Protein AF-A0A378AIH2-F1 (afdb_monomer)

Radius of gyration: 19.8 Å; Cα contacts (8 Å, |Δi|>4): 43; chains: 1; bounding box: 46×30×56 Å

Mean predicted aligned error: 3.43 Å

InterPro domains:
  IPR004623 Potassium-transporting ATPase A chain [PF03814] (1-101)
  IPR004623 Potassium-transporting ATPase A chain [PTHR30607] (1-103)

Organism: Klebsiella pneumoniae (NCBI:txid573)

Solvent-accessible surface area (backbone atoms only — not comparable to full-atom values): 6201 Å² total; per-residue (Å²): 109,70,64,51,55,52,21,27,31,66,66,67,75,61,70,90,74,81,67,85,50,93,38,72,68,46,47,53,54,40,50,50,32,32,51,46,43,50,49,68,48,47,54,56,51,51,50,49,51,63,59,50,73,78,56,79,89,74,80,88,51,98,86,57,78,72,83,80,46,73,66,38,51,49,51,53,50,50,50,54,51,49,56,51,43,75,71,39,46,71,64,41,48,75,40,66,48,45,53,54,67,71,74,107

Sequence (104 aa):
MLYAVTSAANNNGSAFAGLGAATPFWNLLLAFCMLVGRFAVIIPVMAIAGSLVAKKIQPASPGTLATHDALFIGLLIGTVLLVGALTFIPALALGPLAEHFSLL

Nearest PDB structures (foldseek):
  7nnl-assembly1_A  TM=9.962E-01  e=1.648E-07  Escherichia coli
  5oqm-assembly1_b  TM=4.394E-01  e=3.760E+00  Saccharomyces cerevisiae S288C
  4v1o-assembly1_U  TM=4.322E-01  e=6.508E+00  Saccharomyces cerevisiae

Foldseek 3Di:
DVVLLVCLLCVPPDDPPPDPQPDPVNVVSSVVSNVCSPVVVVVVVVVVVVVVVPDDDDDDDPPDDDCPDPVNVVVVVCVVCVVVCVVCVVVCCVPVVVVVVVVD

Structure (mmCIF, N/CA/C/O backbone):
data_AF-A0A378AIH2-F1
#
_entry.id   AF-A0A378AIH2-F1
#
loop_
_atom_site.group_PDB
_atom_site.id
_atom_site.type_symbol
_atom_site.label_atom_id
_atom_site.label_alt_id
_atom_site.label_comp_id
_atom_site.label_asym_id
_atom_site.label_entity_id
_atom_site.label_seq_id
_atom_site.pdbx_PDB_ins_code
_atom_site.Cartn_x
_atom_site.Cartn_y
_atom_site.Cartn_z
_atom_site.occupancy
_atom_site.B_iso_or_equiv
_atom_site.auth_seq_id
_atom_site.auth_comp_id
_atom_site.auth_asym_id
_atom_site.auth_atom_id
_atom_site.pdbx_PDB_model_num
ATOM 1 N N . MET A 1 1 ? 12.645 2.457 -14.037 1.00 89.19 1 MET A N 1
ATOM 2 C CA . MET A 1 1 ? 11.983 1.149 -13.805 1.00 89.19 1 MET A CA 1
ATOM 3 C C . MET A 1 1 ? 11.250 1.093 -12.467 1.00 89.19 1 MET A C 1
ATOM 5 O O . MET A 1 1 ? 10.064 0.799 -12.498 1.00 89.19 1 MET A O 1
ATOM 9 N N . LEU A 1 2 ? 11.893 1.443 -11.337 1.00 95.31 2 LEU A N 1
ATOM 10 C CA . LEU A 1 2 ? 11.271 1.473 -9.996 1.00 95.31 2 LEU A CA 1
ATOM 11 C C . LEU A 1 2 ? 9.888 2.150 -9.985 1.00 95.31 2 LEU A C 1
ATOM 13 O O . LEU A 1 2 ? 8.911 1.545 -9.570 1.00 95.31 2 LEU A O 1
ATOM 17 N N . TYR A 1 3 ? 9.781 3.359 -10.541 1.00 97.19 3 TYR A N 1
ATOM 18 C CA . TYR A 1 3 ? 8.510 4.089 -10.587 1.00 97.19 3 TYR A CA 1
ATOM 19 C C . TYR A 1 3 ? 7.391 3.355 -11.346 1.00 97.19 3 TYR A C 1
ATOM 21 O O . TYR A 1 3 ? 6.248 3.362 -10.905 1.00 97.19 3 TYR A O 1
ATOM 29 N N . ALA A 1 4 ? 7.710 2.686 -12.462 1.00 97.62 4 ALA A N 1
ATOM 30 C CA . ALA A 1 4 ? 6.714 1.995 -13.283 1.00 97.62 4 ALA A CA 1
ATOM 31 C C . ALA A 1 4 ? 6.100 0.797 -12.542 1.00 97.62 4 ALA A C 1
ATOM 33 O O . ALA A 1 4 ? 4.879 0.661 -12.499 1.00 97.62 4 ALA A O 1
ATOM 34 N N . VAL A 1 5 ? 6.935 -0.035 -11.909 1.00 97.94 5 VAL A N 1
ATOM 35 C CA . VAL A 1 5 ? 6.454 -1.191 -11.135 1.00 97.94 5 VAL A CA 1
ATOM 36 C C . VAL A 1 5 ? 5.749 -0.762 -9.850 1.00 97.94 5 VAL A C 1
ATOM 38 O O . VAL A 1 5 ? 4.709 -1.327 -9.526 1.00 97.94 5 VAL A O 1
ATOM 41 N N . THR A 1 6 ? 6.237 0.278 -9.163 1.00 97.94 6 THR A N 1
ATOM 42 C CA . THR A 1 6 ? 5.573 0.827 -7.972 1.00 97.94 6 THR A CA 1
ATOM 43 C C . THR A 1 6 ? 4.202 1.397 -8.323 1.00 97.94 6 THR A C 1
ATOM 45 O O . THR A 1 6 ? 3.229 1.080 -7.644 1.00 97.94 6 THR A O 1
ATOM 48 N N . SER A 1 7 ? 4.096 2.190 -9.392 1.00 98.25 7 SER A N 1
ATOM 49 C CA . SER A 1 7 ? 2.822 2.757 -9.849 1.00 98.25 7 SER A CA 1
ATOM 50 C C . SER A 1 7 ? 1.820 1.668 -10.237 1.00 98.25 7 SER A C 1
ATOM 52 O O . SER A 1 7 ? 0.668 1.717 -9.804 1.00 98.25 7 SER A O 1
ATOM 54 N N . ALA A 1 8 ? 2.261 0.648 -10.980 1.00 98.44 8 ALA A N 1
ATOM 55 C CA . ALA A 1 8 ? 1.416 -0.476 -11.375 1.00 98.44 8 ALA A CA 1
ATOM 56 C C . ALA A 1 8 ? 0.947 -1.307 -10.169 1.00 98.44 8 ALA A C 1
ATOM 58 O O . ALA A 1 8 ? -0.249 -1.557 -10.031 1.00 98.44 8 ALA A O 1
ATOM 59 N N . ALA A 1 9 ? 1.859 -1.688 -9.269 1.00 98.44 9 ALA A N 1
ATOM 60 C CA . ALA A 1 9 ? 1.530 -2.467 -8.074 1.00 98.44 9 ALA A CA 1
ATOM 61 C C . ALA A 1 9 ? 0.629 -1.707 -7.085 1.00 98.44 9 ALA A C 1
ATOM 63 O O . ALA A 1 9 ? -0.158 -2.333 -6.386 1.00 98.44 9 ALA A O 1
ATOM 64 N N . ASN A 1 10 ? 0.709 -0.372 -7.047 1.00 98.38 10 ASN A N 1
ATOM 65 C CA . ASN A 1 10 ? -0.165 0.479 -6.228 1.00 98.38 10 ASN A CA 1
ATOM 66 C C . ASN A 1 10 ? -1.380 1.022 -7.001 1.00 98.38 10 ASN A C 1
ATOM 68 O O . ASN A 1 10 ? -2.091 1.888 -6.497 1.00 98.38 10 ASN A O 1
ATOM 72 N N . ASN A 1 11 ? -1.609 0.548 -8.230 1.00 98.44 11 ASN A N 1
ATOM 73 C CA . ASN A 1 11 ? -2.732 0.938 -9.083 1.00 98.44 11 ASN A CA 1
ATOM 74 C C . ASN A 1 11 ? -2.906 2.466 -9.262 1.00 98.44 11 ASN A C 1
ATOM 76 O O . ASN A 1 11 ? -4.032 2.939 -9.395 1.00 98.44 11 ASN A O 1
ATOM 80 N N . ASN A 1 12 ? -1.811 3.236 -9.282 1.00 98.31 12 ASN A N 1
ATOM 81 C CA . ASN A 1 12 ? -1.845 4.696 -9.449 1.00 98.31 12 ASN A CA 1
ATOM 82 C C . ASN A 1 12 ? -2.088 5.092 -10.917 1.00 98.31 12 ASN A C 1
ATOM 84 O O . ASN A 1 12 ? -2.972 5.890 -11.214 1.00 98.31 12 ASN A O 1
ATOM 88 N N . GLY A 1 13 ? -1.318 4.504 -11.838 1.00 96.06 13 GLY A N 1
ATOM 89 C CA . GLY A 1 13 ? -1.414 4.770 -13.278 1.00 96.06 13 GLY A CA 1
ATOM 90 C C . GLY A 1 13 ? -0.487 5.878 -13.789 1.00 96.06 13 GLY A C 1
ATOM 91 O O . GLY A 1 13 ? -0.348 6.038 -14.999 1.00 96.06 13 GLY A O 1
ATOM 92 N N . SER A 1 14 ? 0.205 6.603 -12.907 1.00 97.69 14 SER A N 1
ATOM 93 C CA . SER A 1 14 ? 1.258 7.542 -13.297 1.00 97.69 14 SER A CA 1
ATOM 94 C C . SER A 1 14 ? 2.487 6.837 -13.893 1.00 97.69 14 SER A C 1
ATOM 96 O O . SER A 1 14 ? 2.823 5.708 -13.523 1.00 97.69 14 SER A O 1
ATOM 98 N N . ALA A 1 15 ? 3.214 7.517 -14.786 1.00 95.81 15 ALA A N 1
ATOM 99 C CA . ALA A 1 15 ? 4.471 7.027 -15.354 1.00 95.81 15 ALA A CA 1
ATOM 100 C C . ALA A 1 15 ? 5.441 8.181 -15.655 1.00 95.81 15 ALA A C 1
ATOM 102 O O . ALA A 1 15 ? 5.013 9.259 -16.048 1.00 95.81 15 ALA A O 1
ATOM 103 N N . PHE A 1 16 ? 6.754 7.928 -15.561 1.00 94.56 16 PHE A N 1
ATOM 104 C CA . PHE A 1 16 ? 7.778 8.871 -16.046 1.00 94.56 16 PHE A CA 1
ATOM 105 C C . PHE A 1 16 ? 7.856 8.960 -17.580 1.00 94.56 16 PHE A C 1
ATOM 107 O O . PHE A 1 16 ? 8.581 9.799 -18.097 1.00 94.56 16 PHE A O 1
ATOM 114 N N . ALA A 1 17 ? 7.160 8.078 -18.305 1.00 92.69 17 ALA A N 1
ATOM 115 C CA . ALA A 1 17 ? 7.067 8.019 -19.771 1.00 92.69 17 ALA A CA 1
ATOM 116 C C . ALA A 1 17 ? 8.384 7.843 -20.568 1.00 92.69 17 ALA A C 1
ATOM 118 O O . ALA A 1 17 ? 8.325 7.516 -21.746 1.00 92.69 17 ALA A O 1
ATOM 119 N N . GLY A 1 18 ? 9.562 7.945 -19.945 1.00 91.88 18 GLY A N 1
ATOM 120 C CA . GLY A 1 18 ? 10.849 7.628 -20.582 1.00 91.88 18 GLY A CA 1
ATOM 121 C C . GLY A 1 18 ? 11.133 6.125 -20.736 1.00 91.88 18 GLY A C 1
ATOM 122 O O . GLY A 1 18 ? 12.063 5.738 -21.437 1.00 91.88 18 GLY A O 1
ATOM 123 N N . LEU A 1 19 ? 10.347 5.256 -20.086 1.00 92.31 19 LEU A N 1
ATOM 124 C CA . LEU A 1 19 ? 10.459 3.800 -20.218 1.00 92.31 19 LEU A CA 1
ATOM 125 C C . LEU A 1 19 ? 9.600 3.309 -21.392 1.00 92.31 19 LEU A C 1
ATOM 127 O O . LEU A 1 19 ? 8.377 3.430 -21.345 1.00 92.31 19 LEU A O 1
ATOM 131 N N . GLY A 1 20 ? 10.222 2.677 -22.393 1.00 92.56 20 GLY A N 1
ATOM 132 C CA . GLY A 1 20 ? 9.533 2.015 -23.508 1.00 92.56 20 GLY A CA 1
ATOM 133 C C . GLY A 1 20 ? 8.783 0.749 -23.077 1.00 92.56 20 GLY A C 1
ATOM 134 O O . GLY A 1 20 ? 9.235 -0.364 -23.332 1.00 92.56 20 GLY A O 1
ATOM 135 N N . ALA A 1 21 ? 7.640 0.914 -22.409 1.00 93.94 21 ALA A N 1
ATOM 136 C CA . ALA A 1 21 ? 6.870 -0.180 -21.812 1.00 93.94 21 ALA A CA 1
ATOM 137 C C . ALA A 1 21 ? 5.963 -0.937 -22.804 1.00 93.94 21 ALA A C 1
ATOM 139 O O . ALA A 1 21 ? 5.330 -1.916 -22.423 1.00 93.94 21 ALA A O 1
ATOM 140 N N . ALA A 1 22 ? 5.917 -0.536 -24.078 1.00 95.81 22 ALA A N 1
ATOM 141 C CA . ALA A 1 22 ? 5.107 -1.175 -25.121 1.00 95.81 22 ALA A CA 1
ATOM 142 C C . ALA A 1 22 ? 5.728 -2.485 -25.653 1.00 95.81 22 ALA A C 1
ATOM 144 O O . ALA A 1 22 ? 5.736 -2.745 -26.855 1.00 95.81 22 ALA A O 1
ATOM 145 N N . THR A 1 23 ? 6.275 -3.312 -24.764 1.00 97.81 23 THR A N 1
ATOM 146 C CA . THR A 1 23 ? 6.808 -4.638 -25.092 1.00 97.81 23 THR A CA 1
ATOM 147 C C . THR A 1 23 ? 5.980 -5.717 -24.394 1.00 97.81 23 THR A C 1
ATOM 149 O O . THR A 1 23 ? 5.407 -5.455 -23.331 1.00 97.81 23 THR A O 1
ATOM 152 N N . PRO A 1 24 ? 5.921 -6.952 -24.932 1.00 98.19 24 PRO A N 1
ATOM 153 C CA . PRO A 1 24 ? 5.191 -8.041 -24.283 1.00 98.19 24 PRO A CA 1
ATOM 154 C C . PRO A 1 24 ? 5.633 -8.276 -22.835 1.00 98.19 24 PRO A C 1
ATOM 156 O O . PRO A 1 24 ? 4.795 -8.481 -21.964 1.00 98.19 24 PRO A O 1
ATOM 159 N N . PHE A 1 25 ? 6.938 -8.173 -22.565 1.00 98.12 25 PHE A N 1
ATOM 160 C CA . PHE A 1 25 ? 7.487 -8.305 -21.216 1.00 98.12 25 PHE A CA 1
ATOM 161 C C . PHE A 1 25 ? 6.892 -7.279 -20.245 1.00 98.12 25 PHE A C 1
ATOM 163 O O . PHE A 1 25 ? 6.340 -7.657 -19.212 1.00 98.12 25 PHE A O 1
ATOM 170 N N . TRP A 1 26 ? 6.976 -5.988 -20.577 1.00 98.19 26 TRP A N 1
ATOM 171 C CA . TRP A 1 26 ? 6.499 -4.924 -19.694 1.00 98.19 26 TRP A CA 1
ATOM 172 C C . TRP A 1 26 ? 4.986 -4.966 -19.520 1.00 98.19 26 TRP A C 1
ATOM 174 O O . TRP A 1 26 ? 4.50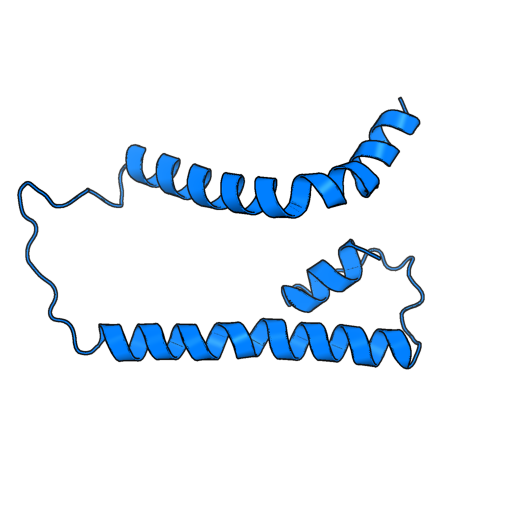8 -4.845 -18.396 1.00 98.19 26 TRP A O 1
ATOM 184 N N . ASN A 1 27 ? 4.236 -5.215 -20.592 1.00 98.25 27 ASN A N 1
ATOM 185 C CA . ASN A 1 27 ? 2.785 -5.342 -20.508 1.00 98.25 27 ASN A CA 1
ATOM 186 C C . ASN A 1 27 ? 2.367 -6.480 -19.569 1.00 98.25 27 ASN A C 1
ATOM 188 O O . ASN A 1 27 ? 1.519 -6.266 -18.707 1.00 98.25 27 ASN A O 1
ATOM 192 N N . LEU A 1 28 ? 2.981 -7.662 -19.682 1.00 98.56 28 LEU A N 1
ATOM 193 C CA . LEU A 1 28 ? 2.652 -8.805 -18.825 1.00 98.56 28 LEU A CA 1
ATOM 194 C C . LEU A 1 28 ? 3.076 -8.581 -17.370 1.00 98.56 28 LEU A C 1
ATOM 196 O O . LEU A 1 28 ? 2.292 -8.850 -16.461 1.00 98.56 28 LEU A O 1
ATOM 200 N N . LEU A 1 29 ? 4.280 -8.049 -17.142 1.00 98.56 29 LEU A N 1
ATOM 201 C CA . LEU A 1 29 ? 4.766 -7.740 -15.798 1.00 98.56 29 LEU A CA 1
ATOM 202 C C . LEU A 1 29 ? 3.864 -6.712 -15.102 1.00 98.56 29 LEU A C 1
ATOM 204 O O . LEU A 1 29 ? 3.415 -6.943 -13.981 1.00 98.56 29 LEU A O 1
ATOM 208 N N . LEU A 1 30 ? 3.566 -5.591 -15.763 1.00 98.50 30 LEU A N 1
ATOM 209 C CA . LEU A 1 30 ? 2.747 -4.529 -15.178 1.00 98.50 30 LEU A CA 1
ATOM 210 C C . LEU A 1 30 ? 1.285 -4.970 -15.016 1.00 98.50 30 LEU A C 1
ATOM 212 O O . LEU A 1 30 ? 0.675 -4.641 -13.999 1.00 98.50 30 LEU A O 1
ATOM 216 N N . ALA A 1 31 ? 0.737 -5.758 -15.951 1.00 98.56 31 ALA A N 1
ATOM 217 C CA . ALA A 1 31 ? -0.582 -6.381 -15.811 1.00 98.56 31 ALA A CA 1
ATOM 218 C C . ALA A 1 31 ? -0.655 -7.280 -14.574 1.00 98.56 31 ALA A C 1
ATOM 220 O O . ALA A 1 31 ? -1.596 -7.164 -13.788 1.00 98.56 31 ALA A O 1
ATOM 221 N N . PHE A 1 32 ? 0.357 -8.123 -14.358 1.00 98.75 32 PHE A N 1
ATOM 222 C CA . PHE A 1 32 ? 0.440 -8.961 -13.167 1.00 98.75 32 PHE A CA 1
ATOM 223 C C . PHE A 1 32 ? 0.539 -8.124 -11.884 1.00 98.75 32 PHE A C 1
ATOM 225 O O . PHE A 1 32 ? -0.232 -8.354 -10.951 1.00 98.75 32 PHE A O 1
ATOM 232 N N . CYS A 1 33 ? 1.412 -7.110 -11.849 1.00 98.62 33 CYS A N 1
ATOM 233 C CA . CYS A 1 33 ? 1.523 -6.193 -10.713 1.00 98.62 33 CYS A CA 1
ATOM 234 C C . CYS A 1 33 ? 0.187 -5.511 -10.391 1.00 98.62 33 CYS A C 1
ATOM 236 O O . CYS A 1 33 ? -0.197 -5.465 -9.227 1.00 98.62 33 CYS A O 1
ATOM 238 N N . MET A 1 34 ? -0.541 -5.023 -11.400 1.00 98.75 34 MET A N 1
ATOM 239 C CA . MET A 1 34 ? -1.848 -4.388 -11.203 1.00 98.75 34 MET A CA 1
ATOM 240 C C . MET A 1 34 ? -2.905 -5.373 -10.699 1.00 98.75 34 MET A C 1
ATOM 242 O O . MET A 1 34 ? -3.680 -5.025 -9.806 1.00 98.75 34 MET A O 1
ATOM 246 N N . LEU A 1 35 ? -2.946 -6.585 -11.264 1.00 98.69 35 LEU A N 1
ATOM 247 C CA . LEU A 1 35 ? -3.905 -7.624 -10.894 1.00 98.69 35 LEU A CA 1
ATOM 248 C C . LEU A 1 35 ? -3.719 -8.036 -9.431 1.00 98.69 35 LEU A C 1
ATOM 250 O O . LEU A 1 35 ? -4.671 -8.005 -8.650 1.00 98.69 35 LEU A O 1
ATOM 254 N N . VAL A 1 36 ? -2.486 -8.381 -9.055 1.00 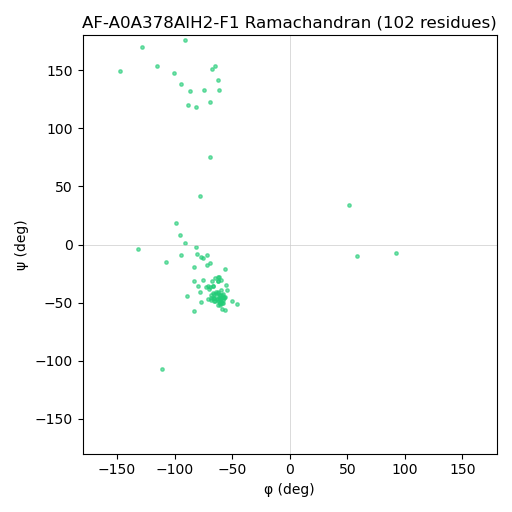98.62 36 VAL A N 1
ATOM 255 C CA . VAL A 1 36 ? -2.155 -8.793 -7.688 1.00 98.62 36 VAL A CA 1
ATOM 256 C C . VAL A 1 36 ? -2.290 -7.612 -6.731 1.00 98.62 36 VAL A C 1
ATOM 258 O O . VAL A 1 36 ? -2.973 -7.745 -5.721 1.00 98.62 36 VAL A O 1
ATOM 261 N N . GLY A 1 37 ? -1.737 -6.445 -7.068 1.00 98.12 37 GLY A N 1
ATOM 262 C CA . GLY A 1 37 ? -1.802 -5.238 -6.237 1.00 98.12 37 GLY A CA 1
ATOM 263 C C . GLY A 1 37 ? -3.227 -4.824 -5.874 1.00 98.12 37 GLY A C 1
ATOM 264 O O . GLY A 1 37 ? -3.487 -4.417 -4.74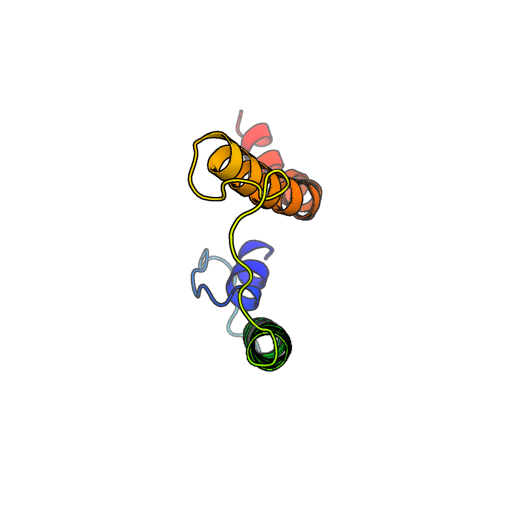4 1.00 98.12 37 GLY A O 1
ATOM 265 N N . ARG A 1 38 ? -4.185 -5.037 -6.785 1.00 98.50 38 ARG A N 1
ATOM 266 C CA . ARG A 1 38 ? -5.593 -4.732 -6.529 1.00 98.50 38 ARG A CA 1
ATOM 267 C C . ARG A 1 38 ? -6.303 -5.841 -5.767 1.00 98.50 38 ARG A C 1
ATOM 269 O O . ARG A 1 38 ? -6.881 -5.604 -4.707 1.00 98.50 38 ARG A O 1
ATOM 276 N N . PHE A 1 39 ? -6.305 -7.056 -6.307 1.00 98.38 39 PHE A N 1
ATOM 277 C CA . PHE A 1 39 ? -7.173 -8.111 -5.785 1.00 98.38 39 PHE A CA 1
ATOM 278 C C . PHE A 1 39 ? -6.579 -8.836 -4.579 1.00 98.38 39 PHE A C 1
ATOM 280 O O . PHE A 1 39 ? -7.334 -9.193 -3.676 1.00 98.38 39 PHE A O 1
ATOM 287 N N . ALA A 1 40 ? -5.253 -8.973 -4.486 1.00 97.75 40 ALA A N 1
ATOM 288 C CA . ALA A 1 40 ? -4.619 -9.544 -3.297 1.00 97.75 40 ALA A CA 1
ATOM 289 C C . ALA A 1 40 ? -4.727 -8.626 -2.070 1.00 97.75 40 ALA A C 1
ATOM 291 O O . ALA A 1 40 ? -4.552 -9.107 -0.958 1.00 97.75 40 ALA A O 1
ATOM 292 N N . VAL A 1 41 ? -5.056 -7.339 -2.249 1.00 98.31 41 VAL A N 1
ATOM 293 C CA . VAL A 1 41 ? -5.404 -6.419 -1.153 1.00 98.31 41 VAL A CA 1
ATOM 294 C C . VAL A 1 41 ? -6.906 -6.456 -0.857 1.00 98.31 41 VAL A C 1
ATOM 296 O O . VAL A 1 41 ? -7.297 -6.563 0.303 1.00 98.31 41 VAL A O 1
ATOM 299 N N . ILE A 1 42 ? -7.770 -6.437 -1.880 1.00 98.75 42 ILE A N 1
ATOM 300 C CA . ILE A 1 42 ? -9.233 -6.479 -1.686 1.00 98.75 42 ILE A CA 1
ATOM 301 C C . ILE A 1 42 ? -9.673 -7.755 -0.957 1.00 98.75 42 ILE A C 1
ATOM 303 O O . ILE A 1 42 ? -10.494 -7.677 -0.047 1.00 98.75 42 ILE A O 1
ATOM 307 N N . ILE A 1 43 ? -9.133 -8.920 -1.322 1.00 98.69 43 ILE A N 1
ATOM 308 C CA . ILE A 1 43 ? -9.515 -10.209 -0.724 1.00 98.69 43 ILE A CA 1
ATOM 309 C C . ILE A 1 43 ? -9.335 -10.217 0.810 1.00 98.69 43 ILE A C 1
ATOM 311 O O . ILE A 1 43 ? -10.324 -10.449 1.512 1.00 98.69 43 ILE A O 1
ATOM 315 N N . PRO A 1 44 ? -8.141 -9.940 1.376 1.00 98.31 44 PRO A N 1
ATOM 316 C CA . PRO A 1 44 ? -7.968 -9.896 2.824 1.00 98.31 44 PRO A CA 1
ATOM 317 C C . PRO A 1 44 ? -8.721 -8.732 3.476 1.00 98.31 44 PRO A C 1
ATOM 319 O O . PRO A 1 44 ? -9.215 -8.901 4.586 1.00 98.31 44 PRO A O 1
ATOM 322 N N . VAL A 1 45 ? -8.894 -7.586 2.806 1.00 98.62 45 VAL A N 1
ATOM 323 C CA . VAL A 1 45 ? -9.726 -6.486 3.333 1.00 98.62 45 VAL A CA 1
ATOM 324 C C . VAL A 1 45 ? -11.185 -6.924 3.501 1.00 98.62 45 VAL A C 1
ATOM 326 O O . VAL A 1 45 ? -11.791 -6.657 4.539 1.00 98.62 45 VAL A O 1
ATOM 329 N N . MET A 1 46 ? -11.742 -7.664 2.540 1.00 98.62 46 MET A N 1
ATOM 330 C CA . MET A 1 46 ? -13.087 -8.237 2.657 1.00 98.62 46 MET A CA 1
ATOM 331 C C . MET A 1 46 ? -13.164 -9.304 3.753 1.00 98.62 46 MET A C 1
ATOM 333 O O . MET A 1 46 ? -14.164 -9.370 4.468 1.00 98.62 46 MET A O 1
ATOM 337 N N . ALA A 1 47 ? -12.106 -10.097 3.948 1.00 98.38 47 ALA A N 1
ATOM 338 C CA . ALA A 1 47 ? -12.025 -11.033 5.068 1.00 98.38 47 ALA A CA 1
ATOM 339 C C . ALA A 1 47 ? -12.004 -10.304 6.425 1.00 98.38 47 ALA A C 1
ATOM 341 O O . ALA A 1 47 ? -12.704 -10.714 7.351 1.00 98.38 47 ALA A O 1
ATOM 342 N N . ILE A 1 48 ? -11.275 -9.185 6.538 1.00 98.50 48 ILE A N 1
ATOM 343 C CA . ILE A 1 48 ? -11.297 -8.323 7.727 1.00 98.50 48 ILE A CA 1
ATOM 344 C C . ILE A 1 48 ? -12.718 -7.802 7.958 1.00 98.50 48 ILE A C 1
ATOM 346 O O . ILE A 1 48 ? -13.238 -7.975 9.059 1.00 98.50 48 ILE A O 1
ATOM 350 N N . ALA A 1 49 ? -13.384 -7.254 6.936 1.00 98.44 49 ALA A N 1
ATOM 351 C CA . ALA A 1 49 ? -14.765 -6.778 7.045 1.00 98.44 49 ALA A CA 1
ATOM 352 C C . ALA A 1 49 ? -15.732 -7.886 7.510 1.00 98.44 49 ALA A C 1
ATOM 354 O O . ALA A 1 49 ? -16.502 -7.682 8.451 1.00 98.44 49 ALA A O 1
ATOM 355 N N . GLY A 1 5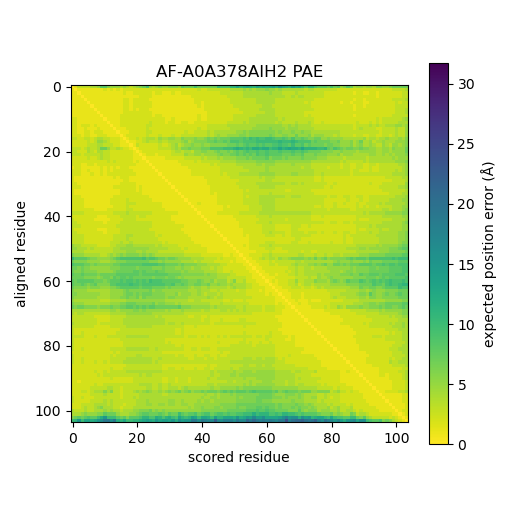0 ? -15.632 -9.084 6.926 1.00 98.25 50 GLY A N 1
ATOM 356 C CA . GLY A 1 50 ? -16.396 -10.263 7.344 1.00 98.25 50 GLY A CA 1
ATOM 357 C C . GLY A 1 50 ? -16.087 -10.717 8.776 1.00 98.25 50 GLY A C 1
ATOM 358 O O . GLY A 1 50 ? -16.973 -11.190 9.481 1.00 98.25 50 GLY A O 1
ATOM 359 N N . SER A 1 51 ? -14.858 -10.524 9.259 1.00 98.06 51 SER A N 1
ATOM 360 C CA . SER A 1 51 ? -14.511 -10.808 10.658 1.00 98.06 51 SER A CA 1
ATOM 361 C C . SER A 1 51 ? -15.043 -9.749 11.632 1.00 98.06 51 SER A C 1
ATOM 363 O O . SER A 1 51 ? -15.336 -10.061 12.788 1.00 98.06 51 SER A O 1
ATOM 365 N N . LEU A 1 52 ? -15.158 -8.495 11.182 1.00 98.25 52 LEU A N 1
ATOM 366 C CA . LEU A 1 52 ? -15.590 -7.363 11.999 1.00 98.25 52 LEU A CA 1
ATOM 367 C C . LEU A 1 52 ? -17.109 -7.322 12.170 1.00 98.25 52 LEU A C 1
ATOM 369 O O . LEU A 1 52 ? -17.566 -6.991 13.259 1.00 98.25 52 LEU A O 1
ATOM 373 N N . VAL A 1 53 ? -17.892 -7.711 11.156 1.00 97.62 53 VAL A N 1
ATOM 374 C CA . VAL A 1 53 ? -19.368 -7.707 11.242 1.00 97.62 53 VAL A CA 1
ATOM 375 C C . VAL A 1 53 ? -19.904 -8.637 12.337 1.00 97.62 53 VAL A C 1
ATOM 377 O O . VAL A 1 53 ? -20.950 -8.373 12.922 1.00 97.62 53 VAL A O 1
ATOM 380 N N . ALA A 1 54 ? -19.167 -9.698 12.673 1.00 96.62 54 ALA A N 1
ATOM 381 C CA . ALA A 1 54 ? -19.525 -10.607 13.759 1.00 96.62 54 ALA A CA 1
ATOM 382 C C . ALA A 1 54 ? -19.224 -10.041 15.166 1.00 96.62 54 ALA A C 1
ATOM 384 O O . ALA A 1 54 ? -19.635 -10.633 16.166 1.00 96.62 54 ALA A O 1
ATOM 385 N N . LYS A 1 55 ? -18.490 -8.924 15.281 1.00 97.19 55 LYS A N 1
ATOM 386 C CA . LYS A 1 55 ? -18.069 -8.342 16.566 1.00 97.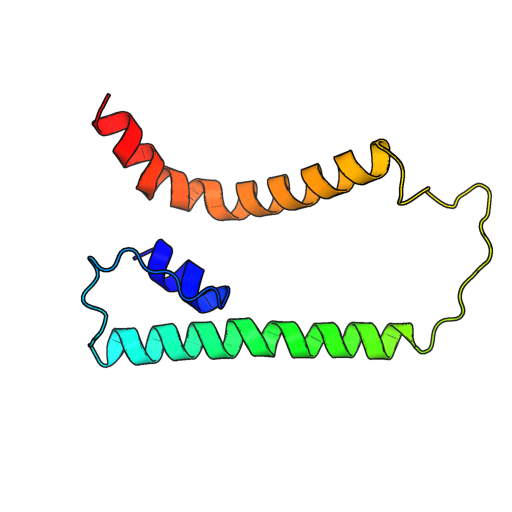19 55 LYS A CA 1
ATOM 387 C C . LYS A 1 55 ? -19.052 -7.266 17.030 1.00 97.19 55 LYS A C 1
ATOM 389 O O . LYS A 1 55 ? -19.478 -6.412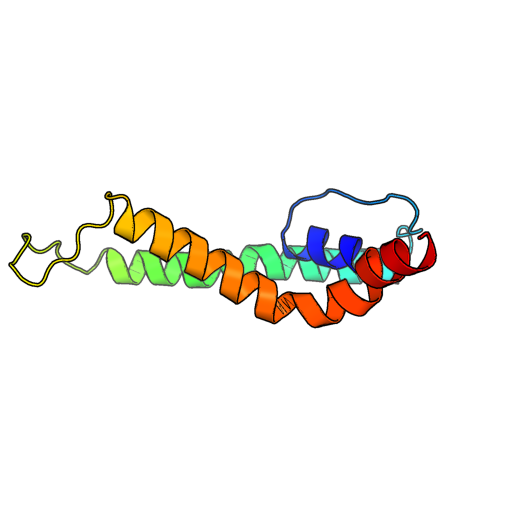 16.261 1.00 97.19 55 LYS A O 1
ATOM 394 N N . LYS A 1 56 ? -19.368 -7.268 18.328 1.00 96.94 56 LYS A N 1
ATOM 395 C CA . LYS A 1 56 ? -20.169 -6.212 18.965 1.00 96.94 56 LYS A CA 1
ATOM 396 C C . LYS A 1 56 ? -19.273 -5.058 19.407 1.00 96.94 56 LYS A C 1
ATOM 398 O O . LYS A 1 56 ? -18.273 -5.292 20.089 1.00 96.94 56 LYS A O 1
ATOM 403 N N . ILE A 1 57 ? -19.670 -3.830 19.080 1.00 97.00 57 ILE A N 1
ATOM 404 C CA . ILE A 1 57 ? -19.026 -2.609 19.580 1.00 97.00 57 ILE A CA 1
ATOM 405 C C . ILE A 1 57 ? -19.154 -2.572 21.108 1.00 97.00 57 ILE A C 1
ATOM 407 O O . ILE A 1 57 ? -20.231 -2.826 21.646 1.00 97.00 57 ILE A O 1
ATOM 411 N N . GLN A 1 58 ? -18.048 -2.284 21.794 1.00 96.88 58 GLN A N 1
ATOM 412 C CA . GLN A 1 58 ? -18.005 -2.147 23.250 1.00 96.88 58 GLN A CA 1
ATOM 413 C C . GLN A 1 58 ? -18.023 -0.665 23.647 1.00 96.88 58 GLN A C 1
ATOM 415 O O . GLN A 1 58 ? -17.485 0.161 22.905 1.00 96.88 58 GLN A O 1
ATOM 420 N N . PRO A 1 59 ? -18.620 -0.310 24.799 1.00 96.75 59 PRO A N 1
ATOM 421 C CA . PRO A 1 59 ? -18.531 1.045 25.325 1.00 96.75 59 PRO A CA 1
ATOM 422 C C . PRO A 1 59 ? -17.086 1.391 25.706 1.00 96.75 59 PRO A C 1
ATOM 424 O O . PRO A 1 59 ? -16.287 0.512 26.039 1.00 96.75 59 PRO A O 1
ATOM 427 N N . ALA A 1 60 ? -16.764 2.685 25.682 1.00 96.88 60 ALA A N 1
ATOM 428 C CA . ALA A 1 60 ? -15.459 3.169 26.110 1.00 96.88 60 ALA A CA 1
ATOM 429 C C . ALA A 1 60 ? -15.212 2.859 27.596 1.00 96.88 60 ALA A C 1
ATOM 431 O O . ALA A 1 60 ? -16.104 2.969 28.438 1.00 96.88 60 ALA A O 1
ATOM 432 N N . SER A 1 61 ? -13.976 2.491 27.907 1.00 96.88 61 SER A N 1
ATOM 433 C CA . SER A 1 61 ? -13.483 2.173 29.247 1.00 96.88 61 SER A CA 1
ATOM 434 C C . SER A 1 61 ? -12.204 2.966 29.547 1.00 96.88 61 SER A C 1
ATOM 436 O O . SER A 1 61 ? -11.616 3.526 28.619 1.00 96.88 61 SER A O 1
ATOM 438 N N . PRO A 1 62 ? -11.703 2.983 30.797 1.00 96.81 62 PRO A N 1
ATOM 439 C CA . PRO A 1 62 ? -10.443 3.657 31.132 1.00 96.81 62 PRO A CA 1
ATOM 440 C C . PRO A 1 62 ? -9.220 3.187 30.322 1.00 96.81 62 PRO A C 1
ATOM 442 O O . PRO A 1 62 ? -8.243 3.918 30.222 1.00 96.81 62 PRO A O 1
ATOM 445 N N . GLY A 1 63 ? -9.264 1.982 29.739 1.00 96.19 63 GLY A N 1
ATOM 446 C CA . GLY A 1 63 ? -8.210 1.462 28.859 1.00 96.19 63 GLY A CA 1
ATOM 447 C C . GLY A 1 63 ? -8.410 1.769 27.369 1.00 96.19 63 GLY A C 1
ATOM 448 O O . GLY A 1 63 ? -7.623 1.310 26.546 1.00 96.19 63 GLY A O 1
ATOM 449 N N . THR A 1 64 ? -9.472 2.485 26.989 1.00 97.31 64 THR A N 1
ATOM 450 C CA . THR A 1 64 ? -9.756 2.824 25.586 1.00 97.31 64 THR A CA 1
ATOM 451 C C . THR A 1 64 ? -8.921 4.027 25.158 1.00 97.31 64 THR A C 1
ATOM 453 O O . THR A 1 64 ? -9.077 5.117 25.702 1.00 97.31 64 THR A O 1
ATOM 456 N N . LEU A 1 65 ? -8.051 3.842 24.163 1.00 96.69 65 LEU A N 1
ATOM 457 C CA . LEU A 1 65 ? -7.265 4.929 23.578 1.00 96.69 65 LEU A CA 1
ATOM 458 C C . LEU A 1 65 ? -8.149 5.813 22.682 1.00 96.69 65 LEU A C 1
ATOM 460 O O . LEU A 1 65 ? -8.877 5.299 21.831 1.00 96.69 65 LEU A O 1
ATOM 464 N N . ALA A 1 66 ? -8.062 7.137 22.834 1.00 97.06 66 ALA A N 1
ATOM 465 C CA . ALA A 1 66 ? -8.724 8.079 21.935 1.00 97.06 66 ALA A CA 1
ATOM 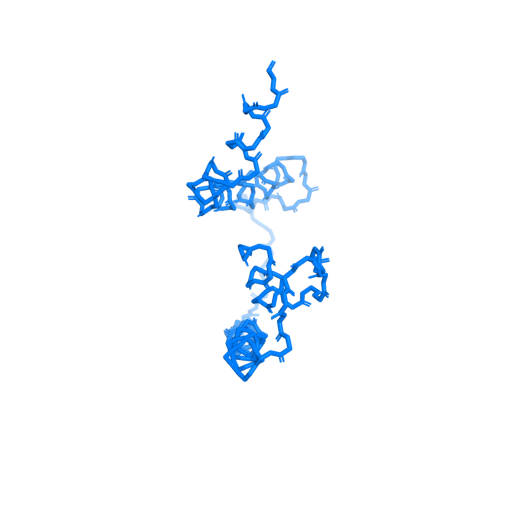466 C C . ALA A 1 66 ? -8.066 8.046 20.543 1.00 97.06 66 ALA A C 1
ATOM 468 O O . ALA A 1 66 ? -6.873 8.284 20.410 1.00 97.06 66 ALA A O 1
ATOM 469 N N . THR A 1 67 ? -8.840 7.759 19.492 1.00 97.88 67 THR A N 1
ATOM 470 C CA . THR A 1 67 ? -8.334 7.621 18.109 1.00 97.88 67 THR A CA 1
ATOM 471 C C . THR A 1 67 ? -8.529 8.874 17.241 1.00 97.88 67 THR A C 1
ATOM 473 O O . THR A 1 67 ? -8.499 8.796 16.015 1.00 97.88 67 THR A O 1
ATOM 476 N N . HIS A 1 68 ? -8.765 10.033 17.861 1.00 97.12 68 HIS A N 1
ATOM 477 C CA . HIS A 1 68 ? -9.134 11.281 17.173 1.00 97.12 68 HIS A CA 1
ATOM 478 C C . HIS A 1 68 ? -8.318 12.506 17.608 1.00 97.12 68 HIS A C 1
ATOM 480 O O . HIS A 1 68 ? -8.518 13.592 17.068 1.00 97.12 68 HIS A O 1
ATOM 486 N N . ASP A 1 69 ? -7.432 12.360 18.591 1.00 97.31 69 ASP A N 1
ATOM 487 C CA . ASP A 1 69 ? -6.615 13.457 19.100 1.00 97.31 69 ASP A CA 1
ATOM 488 C C . ASP A 1 69 ? -5.270 13.573 18.360 1.00 97.31 69 ASP A C 1
ATOM 490 O O . ASP A 1 69 ? -4.915 12.763 17.498 1.00 97.31 69 ASP A O 1
ATOM 494 N N . ALA A 1 70 ? -4.500 14.607 18.706 1.00 98.44 70 ALA A N 1
ATOM 495 C CA . ALA A 1 70 ? -3.190 14.850 18.109 1.00 98.44 70 ALA A CA 1
ATOM 496 C C . ALA A 1 70 ? -2.203 13.690 18.335 1.00 98.44 70 ALA A C 1
ATOM 498 O O . ALA A 1 70 ? -1.346 13.447 17.482 1.00 98.44 70 ALA A O 1
ATOM 499 N N . LEU A 1 71 ? -2.331 12.958 19.448 1.00 98.31 71 LEU A N 1
ATOM 500 C CA . LEU A 1 71 ? -1.480 11.809 19.745 1.00 98.31 71 LEU A CA 1
ATOM 501 C C . LEU A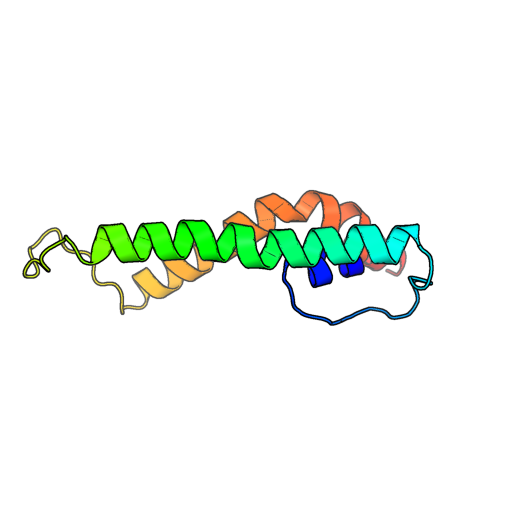 1 71 ? -1.728 10.687 18.734 1.00 98.31 71 LEU A C 1
ATOM 503 O O . LEU A 1 71 ? -0.773 10.175 18.147 1.00 98.31 71 LEU A O 1
ATOM 507 N N . PHE A 1 72 ? -2.989 10.330 18.486 1.00 98.44 72 PHE A N 1
ATOM 508 C CA . PHE A 1 72 ? -3.311 9.290 17.513 1.00 98.44 72 PHE A CA 1
ATOM 509 C C . PHE A 1 72 ? -2.970 9.707 16.079 1.00 98.44 72 PHE A C 1
ATOM 511 O O . PHE A 1 72 ? -2.479 8.884 15.307 1.00 98.44 72 PHE A O 1
ATOM 518 N N . ILE A 1 73 ? -3.150 10.987 15.732 1.00 98.50 73 ILE A N 1
ATOM 519 C CA . ILE A 1 73 ? -2.713 11.528 14.435 1.00 98.50 73 ILE A CA 1
ATOM 520 C C . ILE A 1 73 ? -1.203 11.323 14.256 1.00 98.50 73 ILE A C 1
ATOM 522 O O . ILE A 1 73 ? -0.773 10.775 13.240 1.00 98.50 73 ILE A O 1
ATOM 526 N N . GLY A 1 74 ? -0.398 11.711 15.250 1.00 98.62 74 GLY A N 1
ATOM 527 C CA . GLY A 1 74 ? 1.054 11.525 15.222 1.00 98.62 74 GLY A CA 1
ATOM 528 C C . GLY A 1 74 ? 1.455 10.052 15.127 1.00 98.62 74 GLY A C 1
ATOM 529 O O . GLY A 1 74 ? 2.306 9.698 14.310 1.00 98.62 74 GLY A O 1
ATOM 530 N N . LEU A 1 75 ? 0.798 9.183 15.900 1.00 98.62 75 LEU A N 1
ATOM 531 C CA . LEU A 1 75 ? 1.015 7.736 15.861 1.00 98.62 75 LEU A CA 1
ATOM 532 C C . LEU A 1 75 ? 0.725 7.153 14.470 1.00 98.62 75 LEU A C 1
ATOM 534 O O . LEU A 1 75 ? 1.525 6.370 13.954 1.00 98.62 75 LEU A O 1
ATOM 538 N N . LEU A 1 76 ? -0.392 7.538 13.848 1.00 98.62 76 LEU A N 1
ATOM 539 C CA . LEU A 1 76 ? -0.785 7.048 12.528 1.00 98.62 76 LEU A CA 1
ATOM 540 C C . LEU A 1 76 ? 0.192 7.516 11.443 1.00 98.62 76 LEU A C 1
ATOM 542 O O . LEU A 1 76 ? 0.653 6.697 10.645 1.00 98.62 76 LEU A O 1
ATOM 546 N N . ILE A 1 77 ? 0.556 8.803 11.447 1.00 98.75 77 ILE A N 1
ATOM 547 C CA . ILE A 1 77 ? 1.552 9.365 10.524 1.00 98.75 77 ILE A CA 1
ATOM 548 C C . ILE A 1 77 ? 2.887 8.636 10.684 1.00 98.75 77 ILE A C 1
ATOM 550 O O . ILE A 1 77 ? 3.449 8.160 9.698 1.00 98.75 77 ILE A O 1
ATOM 554 N N . GLY A 1 78 ? 3.373 8.502 11.920 1.00 98.69 78 GLY A N 1
ATOM 555 C CA . GLY A 1 78 ? 4.629 7.820 12.219 1.00 98.69 78 GLY A CA 1
ATOM 556 C C . GLY A 1 78 ? 4.621 6.372 11.741 1.00 98.69 78 GLY A C 1
ATOM 557 O O . GLY A 1 78 ? 5.577 5.935 11.109 1.00 98.69 78 GLY A O 1
ATOM 558 N N . THR A 1 79 ? 3.520 5.652 11.957 1.00 98.62 79 THR A N 1
ATOM 559 C CA . THR A 1 79 ? 3.371 4.258 11.516 1.00 98.62 79 THR A CA 1
ATOM 560 C C . THR A 1 79 ? 3.487 4.135 9.995 1.00 98.62 79 THR A C 1
ATOM 562 O O . THR A 1 79 ? 4.283 3.334 9.505 1.00 98.62 79 THR A O 1
ATOM 565 N N . VAL A 1 80 ? 2.744 4.946 9.232 1.00 98.38 80 VAL A N 1
ATOM 566 C CA . VAL A 1 80 ? 2.759 4.891 7.758 1.00 98.38 80 VAL A CA 1
ATOM 567 C C . VAL A 1 80 ? 4.121 5.304 7.200 1.00 98.38 80 VAL A C 1
ATOM 569 O O . VAL A 1 80 ? 4.670 4.607 6.344 1.00 98.38 80 VAL A O 1
ATOM 572 N N . LEU A 1 81 ? 4.692 6.405 7.699 1.00 98.50 81 LEU A N 1
ATOM 573 C CA . LEU A 1 81 ? 5.990 6.896 7.239 1.00 98.50 81 LEU A CA 1
ATOM 574 C C . LEU A 1 81 ? 7.112 5.914 7.554 1.00 98.50 81 LEU A C 1
ATOM 576 O O . LEU A 1 81 ? 7.950 5.674 6.694 1.00 98.50 81 LEU A O 1
ATOM 580 N N . LEU A 1 82 ? 7.126 5.324 8.748 1.00 98.50 82 LEU A N 1
ATOM 581 C CA . LEU A 1 82 ? 8.181 4.403 9.161 1.00 98.50 82 LEU A CA 1
ATOM 582 C C . LEU A 1 82 ? 8.123 3.104 8.354 1.00 98.50 82 LEU A C 1
ATOM 584 O O . LEU A 1 82 ? 9.147 2.679 7.826 1.00 98.50 82 LEU A O 1
ATOM 588 N N . VAL A 1 83 ? 6.938 2.509 8.181 1.00 98.50 83 VAL A N 1
ATOM 589 C CA . VAL A 1 83 ? 6.780 1.301 7.351 1.00 98.50 83 VAL A CA 1
ATOM 590 C C . VAL A 1 83 ? 7.190 1.582 5.902 1.00 98.50 83 VAL A C 1
ATOM 592 O O . VAL A 1 83 ? 7.955 0.811 5.319 1.00 98.50 83 VAL A O 1
ATOM 595 N N . GLY A 1 84 ? 6.743 2.704 5.328 1.00 97.50 84 GLY A N 1
ATOM 596 C CA . GLY A 1 84 ? 7.122 3.108 3.975 1.00 97.50 84 GLY A CA 1
ATOM 597 C C . GLY A 1 84 ? 8.626 3.354 3.838 1.00 97.50 84 GLY A C 1
ATOM 598 O O . GLY A 1 84 ? 9.269 2.807 2.943 1.00 97.50 84 GLY A O 1
ATOM 599 N N . ALA A 1 85 ? 9.211 4.121 4.756 1.00 97.00 85 ALA A N 1
ATOM 600 C CA . ALA A 1 85 ? 10.631 4.442 4.757 1.00 97.00 85 ALA A CA 1
ATOM 601 C C . ALA A 1 85 ? 11.490 3.177 4.867 1.00 97.00 85 ALA A C 1
ATOM 603 O O . ALA A 1 85 ? 12.334 2.943 4.007 1.00 97.00 85 ALA A O 1
ATOM 604 N N . LEU A 1 86 ? 11.239 2.311 5.852 1.00 98.00 86 LEU A N 1
ATOM 605 C CA . LEU A 1 86 ? 12.027 1.087 6.031 1.00 98.00 86 LEU A CA 1
ATOM 606 C C . LEU A 1 86 ? 11.924 0.129 4.836 1.00 98.00 86 LEU A C 1
ATOM 608 O O . LEU A 1 86 ? 12.874 -0.598 4.557 1.00 98.00 86 LEU A O 1
ATOM 612 N N . THR A 1 87 ? 10.809 0.155 4.105 1.00 97.38 87 THR A N 1
ATOM 613 C CA . THR A 1 87 ? 10.617 -0.678 2.910 1.00 97.38 87 THR A CA 1
ATOM 614 C C . THR A 1 87 ? 11.344 -0.111 1.687 1.00 97.38 87 THR A C 1
ATOM 616 O O . THR A 1 87 ? 11.935 -0.863 0.913 1.00 97.38 87 THR A O 1
ATOM 619 N N . PHE A 1 88 ? 11.311 1.212 1.490 1.00 96.75 88 PHE A N 1
ATOM 620 C CA . PHE A 1 88 ? 11.746 1.839 0.237 1.00 96.75 88 PHE A CA 1
ATOM 621 C C . PHE A 1 88 ? 13.080 2.586 0.313 1.00 96.75 88 PHE A C 1
ATOM 623 O O . PHE A 1 88 ? 13.650 2.851 -0.745 1.00 96.75 88 PHE A O 1
ATOM 630 N N . ILE A 1 89 ? 13.620 2.891 1.500 1.00 97.06 89 ILE A N 1
ATOM 631 C CA . ILE A 1 89 ? 14.902 3.606 1.652 1.00 97.06 89 ILE A CA 1
ATOM 632 C C . ILE A 1 89 ? 16.019 2.979 0.802 1.00 97.06 89 ILE A C 1
ATOM 634 O O . ILE A 1 89 ? 16.644 3.730 0.057 1.00 97.06 89 ILE A O 1
ATOM 638 N N . PRO A 1 90 ? 16.262 1.650 0.815 1.00 96.88 90 PRO A N 1
ATOM 639 C CA . PRO A 1 90 ? 17.352 1.072 0.026 1.00 96.88 90 PRO A CA 1
ATOM 640 C C . PRO A 1 90 ? 17.180 1.288 -1.485 1.00 96.88 90 PRO A C 1
ATOM 642 O O . PRO A 1 90 ? 18.133 1.624 -2.183 1.00 96.88 90 PRO A O 1
ATOM 645 N N . ALA A 1 91 ? 15.953 1.148 -1.998 1.00 97.00 91 ALA A N 1
ATOM 646 C CA . ALA A 1 91 ? 15.658 1.352 -3.416 1.00 97.00 91 ALA A CA 1
ATOM 647 C C . ALA A 1 91 ? 15.699 2.838 -3.816 1.00 97.00 91 ALA A C 1
ATOM 649 O O . ALA A 1 91 ? 16.144 3.169 -4.914 1.00 97.00 91 ALA A O 1
ATOM 650 N N . LEU A 1 92 ? 15.256 3.738 -2.932 1.00 96.50 92 LEU A N 1
ATOM 651 C CA . LEU A 1 92 ? 15.304 5.187 -3.144 1.00 96.50 92 LEU A CA 1
ATOM 652 C C . LEU A 1 92 ? 16.736 5.730 -3.079 1.00 96.50 92 LEU A C 1
ATOM 654 O O . LEU A 1 92 ? 17.076 6.622 -3.857 1.00 96.50 92 LEU A O 1
ATOM 658 N N . ALA A 1 93 ? 17.576 5.165 -2.206 1.00 96.88 93 ALA A N 1
ATOM 659 C CA . ALA A 1 93 ? 18.995 5.490 -2.094 1.00 96.88 93 ALA A CA 1
ATOM 660 C C . ALA A 1 93 ? 19.726 5.277 -3.425 1.00 96.88 93 ALA A C 1
ATOM 662 O O . ALA A 1 93 ? 20.456 6.154 -3.870 1.00 96.88 93 ALA A O 1
ATOM 663 N N . LEU A 1 94 ? 19.469 4.148 -4.092 1.00 96.19 94 LEU A N 1
ATOM 664 C CA . LEU A 1 94 ? 20.092 3.786 -5.371 1.00 96.19 94 LEU A CA 1
ATOM 665 C C . LEU A 1 94 ? 19.450 4.454 -6.599 1.00 96.19 94 LEU A C 1
ATOM 667 O O . LEU A 1 94 ? 19.952 4.294 -7.708 1.00 96.19 94 LEU A O 1
ATOM 671 N N . GLY A 1 95 ? 18.321 5.143 -6.426 1.00 94.12 95 GLY A N 1
ATOM 672 C CA . GLY A 1 95 ? 17.603 5.814 -7.506 1.00 94.12 95 GLY A CA 1
ATOM 673 C C . 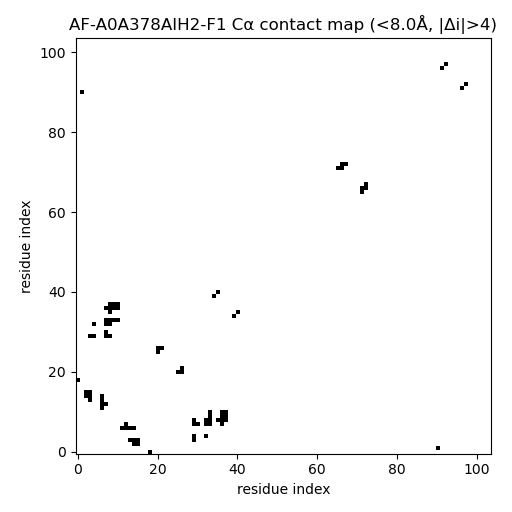GLY A 1 95 ? 17.676 7.335 -7.364 1.00 94.12 95 GLY A C 1
ATOM 674 O O . GLY A 1 95 ? 18.734 7.916 -7.594 1.00 94.12 95 GLY A O 1
ATOM 675 N N . PRO A 1 96 ? 16.569 7.995 -6.980 1.00 95.06 96 PRO A N 1
ATOM 676 C CA . PRO A 1 96 ? 16.488 9.455 -6.966 1.00 95.06 96 PRO A CA 1
ATOM 677 C C . PRO A 1 96 ? 17.478 10.127 -6.009 1.00 95.06 96 PRO A C 1
ATOM 679 O O . PRO A 1 96 ? 17.920 11.237 -6.288 1.00 95.06 96 PRO A O 1
ATOM 682 N N . LEU A 1 97 ? 17.841 9.491 -4.889 1.00 95.19 97 LEU A N 1
ATOM 683 C CA . LEU A 1 97 ? 18.803 10.091 -3.961 1.00 95.19 97 LEU A CA 1
ATOM 684 C C . LEU A 1 97 ? 20.214 10.095 -4.555 1.00 95.19 97 LEU A C 1
ATOM 686 O O . LEU A 1 97 ? 20.863 11.135 -4.540 1.00 95.19 97 LEU A O 1
ATOM 690 N N . ALA A 1 98 ? 20.670 8.976 -5.126 1.00 96.25 98 ALA A N 1
ATOM 691 C CA . ALA A 1 98 ? 21.951 8.926 -5.829 1.00 96.25 98 ALA A CA 1
ATOM 692 C C . ALA A 1 98 ? 22.015 9.946 -6.977 1.00 96.25 98 ALA A C 1
ATOM 694 O O . ALA A 1 98 ? 23.023 10.635 -7.121 1.00 96.25 98 ALA A O 1
ATOM 695 N N . GLU A 1 99 ? 20.936 10.084 -7.755 1.00 94.00 99 GLU A N 1
ATOM 696 C CA . GLU A 1 99 ? 20.842 11.091 -8.818 1.00 94.00 99 GLU A CA 1
ATOM 697 C C . GLU A 1 99 ? 20.966 12.514 -8.258 1.00 94.00 99 GLU A C 1
ATOM 699 O O . GLU A 1 99 ? 21.804 13.281 -8.724 1.00 94.00 99 GLU A O 1
ATOM 704 N N . HIS A 1 100 ? 20.210 12.847 -7.208 1.00 95.12 100 HIS A N 1
ATOM 705 C CA . HIS A 1 100 ? 20.268 14.164 -6.575 1.00 95.12 100 HIS A CA 1
ATOM 706 C C . HIS A 1 100 ? 21.676 14.516 -6.075 1.00 95.12 100 HIS A C 1
ATOM 708 O O . HIS A 1 100 ? 22.172 15.599 -6.368 1.00 95.12 100 HIS A O 1
ATOM 714 N N . PHE A 1 101 ? 22.340 13.596 -5.370 1.00 95.44 101 PHE A N 1
ATOM 715 C CA . PHE A 1 101 ? 23.693 13.822 -4.851 1.00 95.44 101 PHE A CA 1
ATOM 716 C C . PHE A 1 101 ? 24.784 13.818 -5.926 1.00 95.44 101 PHE A C 1
ATOM 718 O O . PHE A 1 101 ? 25.869 14.319 -5.662 1.00 95.44 101 PHE A O 1
ATOM 725 N N . SER A 1 102 ? 24.521 13.279 -7.119 1.00 95.25 102 SER A N 1
ATOM 726 C CA . SER A 1 102 ? 25.466 13.339 -8.247 1.00 95.25 102 SER A CA 1
ATOM 727 C C . SER A 1 102 ? 25.379 14.653 -9.030 1.00 95.25 102 SER A C 1
ATOM 729 O O . SER A 1 102 ? 26.286 14.965 -9.796 1.00 95.25 102 SER A O 1
ATOM 731 N N . LEU A 1 103 ? 24.268 15.384 -8.890 1.00 90.06 103 LEU A N 1
ATOM 732 C CA . LEU A 1 103 ? 24.016 16.669 -9.553 1.00 90.06 103 LEU A CA 1
ATOM 733 C C . LEU A 1 103 ? 24.390 17.884 -8.683 1.00 90.06 103 LEU A C 1
ATOM 735 O O . LEU A 1 103 ? 24.345 19.009 -9.183 1.00 90.06 103 LEU A O 1
ATOM 739 N N . LEU A 1 104 ? 24.709 17.655 -7.404 1.00 83.19 104 LEU A N 1
ATOM 740 C CA . LEU A 1 104 ? 25.263 18.640 -6.468 1.00 83.19 104 LEU A CA 1
ATOM 741 C C . LEU A 1 104 ? 26.773 18.800 -6.679 1.00 83.19 104 LEU A C 1
ATOM 743 O O . LEU A 1 104 ? 27.238 19.958 -6.594 1.00 83.19 104 LEU A O 1
#

Secondary structure (DSSP, 8-state):
-HHHHHHHHTT-----S-S---SHHHHHHHHHHHHHHHHHHHHHHHHHHHHHHTSPPPPP-TTPPPSSSHHHHHHHHHHHHHHHHHHHHHHHIIIIIHHHHH--

pLDDT: mean 97.02, std 2.31, range [83.19, 98.75]